Protein AF-A0A3P6T6M9-F1 (afdb_monomer)

Secondary structure (DSSP, 8-state):
----------PPPTT--------THHHHS---TT--EEEE-SEEEEEEEETTTTEEEEEEEEPPHHHHHHHHTTTTSSS--EEEE--

Solvent-accessible surface area (backbone atoms only — not comparable to full-atom values): 5816 Å² total; per-residue (Å²): 133,85,76,82,77,78,77,75,70,76,83,62,55,100,90,53,81,87,82,83,90,77,62,77,62,54,56,82,72,58,89,66,87,88,47,41,71,43,82,40,72,49,63,40,79,43,82,44,75,42,79,89,80,72,43,80,48,76,44,80,40,74,57,51,70,66,56,51,52,48,44,43,60,58,16,44,78,88,47,91,41,49,68,46,68,60,123

Sequence (87 aa):
MPLLLLQFASTPTESTFQVIFTTNVAETSITIPGVRYIVDCGLAKVKKFDAVRRISVVDLDLITKVSAEQRAGRAGRTAPGLLNIMS

pLDDT: mean 74.74, std 15.96, range [32.28, 96.38]

Structure (mmCIF, N/CA/C/O backbone):
data_AF-A0A3P6T6M9-F1
#
_entry.id   AF-A0A3P6T6M9-F1
#
loop_
_atom_site.group_PDB
_atom_site.id
_atom_site.type_symbol
_atom_site.label_atom_id
_atom_site.label_alt_id
_atom_site.label_comp_id
_atom_site.label_asym_id
_atom_site.label_entity_id
_atom_site.label_seq_id
_atom_site.pdbx_PDB_ins_code
_atom_site.Cartn_x
_atom_site.Cartn_y
_atom_site.Cartn_z
_atom_site.occupancy
_atom_site.B_iso_or_equiv
_atom_site.auth_seq_id
_atom_site.auth_comp_id
_atom_site.auth_asym_id
_atom_site.auth_atom_id
_atom_site.pdbx_PDB_model_num
ATOM 1 N N . MET A 1 1 ? 11.152 23.290 -1.562 1.00 32.84 1 MET A N 1
ATOM 2 C CA . MET A 1 1 ? 10.676 21.949 -1.162 1.00 32.84 1 MET A CA 1
ATOM 3 C C . MET A 1 1 ? 9.423 22.133 -0.314 1.00 32.84 1 MET A C 1
ATOM 5 O O . MET A 1 1 ? 9.567 22.231 0.899 1.00 32.84 1 MET A O 1
ATOM 9 N N . PRO A 1 2 ? 8.217 22.307 -0.887 1.00 44.53 2 PRO A N 1
ATOM 10 C CA . PRO A 1 2 ? 7.043 22.429 -0.044 1.00 44.53 2 PRO A CA 1
ATOM 11 C C . PRO A 1 2 ? 6.708 21.037 0.487 1.00 44.53 2 PRO A C 1
ATOM 13 O O . PRO A 1 2 ? 6.452 20.109 -0.280 1.00 44.53 2 PRO A O 1
ATOM 16 N N . LEU A 1 3 ? 6.795 20.907 1.811 1.00 32.28 3 LEU A N 1
ATOM 17 C CA . LEU A 1 3 ? 6.256 19.787 2.561 1.00 32.28 3 LEU A CA 1
ATOM 18 C C . LEU A 1 3 ? 4.791 19.591 2.153 1.00 32.28 3 LEU A C 1
ATOM 20 O O . LEU A 1 3 ? 3.993 20.525 2.224 1.00 32.28 3 LEU A O 1
ATOM 24 N N . LEU A 1 4 ? 4.451 18.369 1.746 1.00 33.62 4 LEU A N 1
ATOM 25 C CA . LEU A 1 4 ? 3.076 17.893 1.684 1.00 33.62 4 LEU A CA 1
ATOM 26 C C . LEU A 1 4 ? 2.498 17.983 3.097 1.00 33.62 4 LEU A C 1
ATOM 28 O O . LEU A 1 4 ? 2.759 17.139 3.954 1.00 33.62 4 LEU A O 1
ATOM 32 N N . LEU A 1 5 ? 1.738 19.049 3.331 1.00 33.75 5 LEU A N 1
ATOM 33 C CA . LEU A 1 5 ? 0.848 19.190 4.467 1.00 33.75 5 LEU A CA 1
ATOM 34 C C . LEU A 1 5 ? -0.242 18.121 4.291 1.00 33.75 5 LEU A C 1
ATOM 36 O O . LEU A 1 5 ? -1.244 18.339 3.613 1.00 33.75 5 LEU A O 1
ATOM 40 N N . LEU A 1 6 ? -0.022 16.926 4.842 1.00 42.94 6 LEU A N 1
ATOM 41 C CA . LEU A 1 6 ? -1.115 15.999 5.111 1.00 42.94 6 LEU A CA 1
ATOM 42 C C . LEU A 1 6 ? -1.986 16.671 6.163 1.00 42.94 6 LEU A C 1
ATOM 44 O O . LEU A 1 6 ? -1.693 16.655 7.356 1.00 42.94 6 LEU A O 1
ATOM 48 N N . GLN A 1 7 ? -3.017 17.348 5.675 1.00 44.66 7 GLN A N 1
ATOM 49 C CA . GLN A 1 7 ? -4.054 17.960 6.474 1.00 44.66 7 GLN A CA 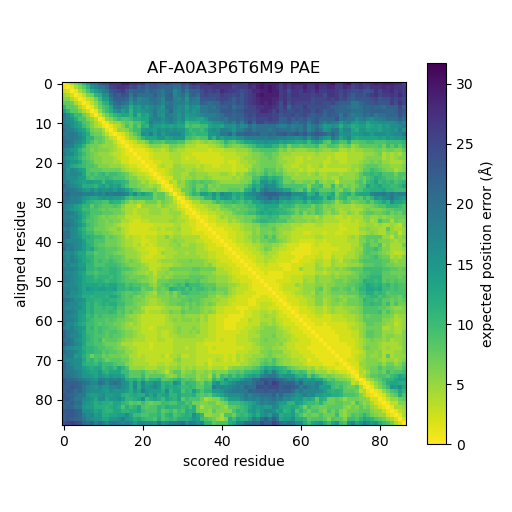1
ATOM 50 C C . GLN A 1 7 ? -4.821 16.826 7.157 1.00 44.66 7 GLN A C 1
ATOM 52 O O . GLN A 1 7 ? -5.774 16.276 6.609 1.00 44.66 7 GLN A O 1
ATOM 57 N N . PHE A 1 8 ? -4.363 16.423 8.341 1.00 5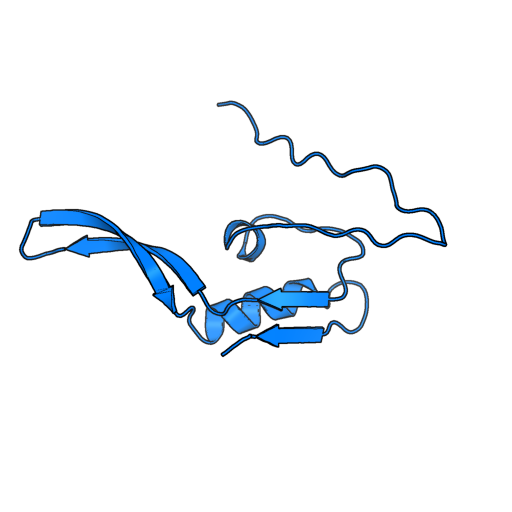2.88 8 PHE A N 1
ATOM 58 C CA . PHE A 1 8 ? -5.176 15.610 9.229 1.00 52.88 8 PHE A CA 1
ATOM 59 C C . PHE A 1 8 ? -6.376 16.474 9.607 1.00 52.88 8 PHE A C 1
ATOM 61 O O . PHE A 1 8 ? -6.240 17.464 10.326 1.00 52.88 8 PHE A O 1
ATOM 68 N N . ALA A 1 9 ? -7.541 16.147 9.045 1.00 55.16 9 ALA A N 1
ATOM 69 C CA . ALA A 1 9 ? -8.798 16.702 9.514 1.00 55.16 9 ALA A CA 1
ATOM 70 C C . ALA A 1 9 ? -8.906 16.502 11.035 1.00 55.16 9 ALA A C 1
ATOM 72 O O . ALA A 1 9 ? -8.332 15.558 11.587 1.00 55.16 9 ALA A O 1
ATOM 73 N N . SER A 1 10 ? -9.625 17.415 11.690 1.00 59.59 10 SER A N 1
ATOM 74 C CA . SER A 1 10 ? -9.949 17.362 13.117 1.00 59.59 10 SER A CA 1
ATOM 75 C C . SER A 1 10 ? -10.317 15.948 13.565 1.00 59.59 10 SER A C 1
ATOM 77 O O . SER A 1 10 ? -11.005 15.231 12.836 1.00 59.59 10 SER A O 1
ATOM 79 N N . THR A 1 11 ? -9.877 15.570 14.767 1.00 63.31 11 THR A N 1
ATOM 80 C CA . THR A 1 11 ? -10.193 14.283 15.393 1.00 63.31 11 THR A CA 1
ATOM 81 C C . THR A 1 11 ? -11.694 14.006 15.265 1.00 63.31 11 THR A C 1
ATOM 83 O O . THR A 1 11 ? -12.488 14.866 15.658 1.00 63.31 11 THR A O 1
ATOM 86 N N . PRO A 1 12 ? -12.102 12.862 14.688 1.00 65.00 12 PRO A N 1
ATOM 87 C CA . PRO A 1 12 ? -13.514 12.551 14.524 1.00 65.00 12 PRO A CA 1
ATOM 88 C C . PRO A 1 12 ? -14.218 12.537 15.887 1.00 65.00 12 PRO A C 1
ATOM 90 O O . PRO A 1 12 ? -13.680 12.027 16.872 1.00 65.00 12 PRO A O 1
ATOM 93 N N . THR A 1 1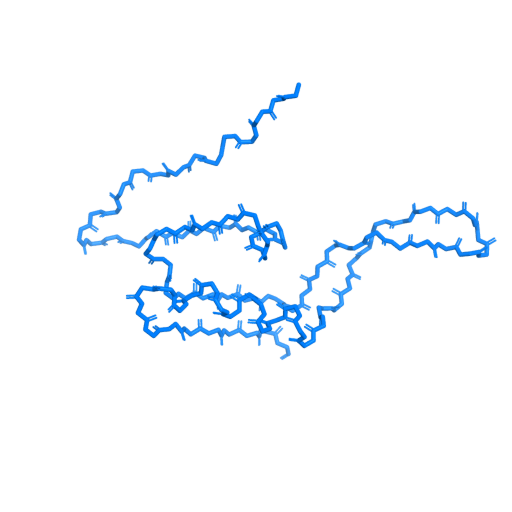3 ? -15.416 13.117 15.947 1.00 70.69 13 THR A N 1
ATOM 94 C CA . THR A 1 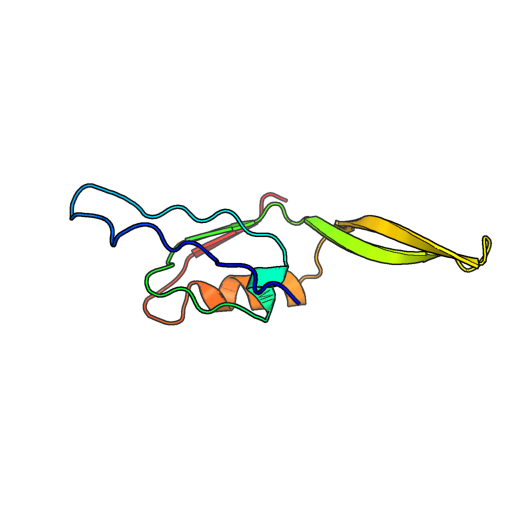13 ? -16.327 12.988 17.093 1.00 70.69 13 THR A CA 1
ATOM 95 C C . THR A 1 13 ? -16.837 11.547 17.203 1.00 70.69 13 THR A C 1
ATOM 97 O O . THR A 1 13 ? -16.736 10.789 16.238 1.00 70.69 13 THR A O 1
ATOM 100 N N . GLU A 1 14 ? -17.428 11.166 18.344 1.00 70.00 14 GLU A N 1
ATOM 101 C CA . GLU A 1 14 ? -17.900 9.788 18.605 1.00 70.00 14 GLU A CA 1
ATOM 102 C C . GLU A 1 14 ? -18.824 9.202 17.517 1.00 70.00 14 GLU A C 1
ATOM 104 O O . GLU A 1 14 ? -18.923 7.985 17.389 1.00 70.00 14 GLU A O 1
ATOM 109 N N . SER A 1 15 ? -19.471 10.042 16.702 1.00 79.25 15 SER A N 1
ATOM 110 C CA . SER A 1 15 ? -20.381 9.632 15.628 1.00 79.25 15 SER A CA 1
ATOM 111 C C . SER A 1 15 ? -19.777 9.647 14.216 1.00 79.25 15 SER A C 1
ATOM 113 O O . SER A 1 15 ? -20.511 9.453 13.246 1.00 79.25 15 SER A O 1
ATOM 115 N N . THR A 1 16 ? -18.470 9.885 14.057 1.00 76.50 16 THR A N 1
ATOM 116 C CA . THR A 1 16 ? -17.840 10.031 12.731 1.00 76.50 16 THR A CA 1
ATOM 117 C C . THR A 1 16 ? -16.631 9.120 12.538 1.00 76.50 16 THR A C 1
ATOM 119 O O . THR A 1 16 ? -15.923 8.769 13.479 1.00 76.50 16 THR A O 1
ATOM 122 N N . PHE A 1 17 ? -16.381 8.728 11.286 1.00 77.69 17 PHE A N 1
ATOM 123 C CA . PHE A 1 17 ? -15.197 7.963 10.901 1.00 77.69 17 PHE A CA 1
ATOM 124 C C . PHE A 1 17 ? -14.225 8.853 10.132 1.00 77.69 17 PHE A C 1
ATOM 126 O O . PHE A 1 17 ? -14.621 9.573 9.215 1.00 77.69 17 PHE A O 1
ATOM 133 N N . GLN A 1 18 ? -12.938 8.760 10.462 1.00 77.75 18 GLN A N 1
ATOM 134 C CA . GLN A 1 18 ? -11.886 9.348 9.643 1.00 77.75 18 GLN A CA 1
ATOM 135 C C . GLN A 1 18 ? -11.595 8.424 8.457 1.00 77.75 18 GLN A C 1
ATOM 137 O O . GLN A 1 18 ? -11.239 7.260 8.642 1.00 77.75 18 GLN A O 1
ATOM 142 N N . VAL A 1 19 ? -11.724 8.953 7.241 1.00 81.50 19 VAL A N 1
ATOM 143 C CA . VAL A 1 19 ? -11.392 8.247 5.997 1.00 81.50 19 VAL A CA 1
ATOM 144 C C . VAL A 1 19 ? -10.221 8.954 5.335 1.00 81.50 19 VAL A C 1
ATOM 146 O O . VAL A 1 19 ? -10.222 10.176 5.200 1.00 81.50 19 VAL A O 1
ATOM 149 N N . ILE A 1 20 ? -9.209 8.184 4.941 1.00 79.31 20 ILE A N 1
ATOM 150 C CA . ILE A 1 20 ? -7.958 8.717 4.402 1.00 79.31 20 ILE A CA 1
ATOM 151 C C . ILE A 1 20 ? -7.693 8.063 3.061 1.00 79.31 20 ILE A C 1
ATOM 153 O O . ILE A 1 20 ? -7.542 6.847 2.970 1.00 79.31 20 ILE A O 1
ATOM 157 N N . PHE A 1 21 ? -7.602 8.892 2.028 1.00 83.38 21 PHE A N 1
ATOM 158 C CA . PHE A 1 21 ? -7.195 8.465 0.700 1.00 83.38 21 PHE A CA 1
ATOM 159 C C . PHE A 1 21 ? -5.694 8.660 0.558 1.00 83.38 21 PHE A C 1
ATOM 161 O O . PHE A 1 21 ? -5.163 9.737 0.828 1.00 83.38 21 PHE A O 1
ATOM 168 N N . THR A 1 22 ? -5.001 7.606 0.146 1.00 80.31 22 THR A N 1
ATOM 169 C CA . THR A 1 22 ? -3.551 7.626 -0.016 1.00 80.31 22 THR A CA 1
ATOM 170 C C . THR A 1 22 ? -3.127 6.745 -1.182 1.00 80.31 22 THR A C 1
ATOM 172 O O . THR A 1 22 ? -3.882 5.895 -1.650 1.00 80.31 22 THR A O 1
ATOM 175 N N . THR A 1 23 ? -1.911 6.971 -1.662 1.00 82.44 23 THR A N 1
ATOM 176 C CA . THR A 1 23 ? -1.228 6.097 -2.615 1.00 82.44 23 THR A CA 1
ATOM 177 C C . THR A 1 23 ? -0.281 5.161 -1.858 1.00 82.44 23 THR A C 1
ATOM 179 O O . THR A 1 23 ? -0.230 5.148 -0.625 1.00 82.44 23 THR A O 1
ATOM 182 N N . ASN A 1 24 ? 0.548 4.414 -2.584 1.00 76.56 24 ASN A N 1
ATOM 183 C CA . ASN A 1 24 ? 1.631 3.613 -2.009 1.00 76.56 24 ASN A CA 1
ATOM 184 C C . ASN A 1 24 ? 2.638 4.415 -1.149 1.00 76.56 24 ASN A C 1
ATOM 186 O O . ASN A 1 24 ? 3.470 3.817 -0.482 1.00 76.56 24 ASN A O 1
ATOM 190 N N . VAL A 1 25 ? 2.549 5.750 -1.076 1.00 76.06 25 VAL A N 1
ATOM 191 C CA . VAL A 1 25 ? 3.302 6.573 -0.107 1.00 76.06 25 VAL A CA 1
ATOM 192 C C . VAL A 1 25 ? 3.024 6.165 1.350 1.00 76.06 25 VAL A C 1
ATOM 194 O O . VAL A 1 25 ? 3.924 6.215 2.192 1.00 76.06 25 VAL A O 1
ATOM 197 N N . ALA A 1 26 ? 1.808 5.706 1.668 1.00 71.06 26 ALA A N 1
ATOM 198 C CA . ALA A 1 26 ? 1.489 5.220 3.015 1.00 71.06 26 ALA A CA 1
ATOM 199 C C . ALA A 1 26 ? 2.188 3.897 3.383 1.00 71.06 26 ALA A C 1
ATOM 201 O O . ALA A 1 26 ? 2.236 3.532 4.559 1.00 71.06 26 ALA A O 1
ATOM 202 N N . GLU A 1 27 ? 2.766 3.190 2.409 1.00 67.75 27 GLU A N 1
ATOM 203 C CA . GLU A 1 27 ? 3.474 1.928 2.631 1.00 67.75 27 GLU A CA 1
ATOM 204 C C . GLU A 1 27 ? 4.697 2.135 3.528 1.00 67.75 27 GLU A C 1
ATOM 206 O O . GL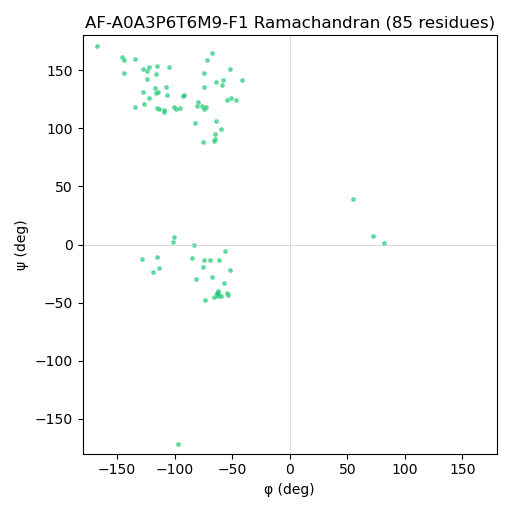U A 1 27 ? 4.901 1.393 4.488 1.00 67.75 27 GLU A O 1
ATOM 211 N N . THR A 1 28 ? 5.466 3.205 3.313 1.00 63.94 28 THR A N 1
ATOM 212 C CA . THR A 1 28 ? 6.749 3.417 4.000 1.00 63.94 28 THR A CA 1
ATOM 213 C C . THR A 1 28 ? 6.811 4.675 4.862 1.00 63.94 28 THR A C 1
ATOM 215 O O . THR A 1 28 ? 7.596 4.690 5.808 1.00 63.94 28 THR A O 1
ATOM 218 N N . SER A 1 29 ? 6.001 5.707 4.602 1.00 58.53 29 SER A N 1
ATOM 219 C CA . SER A 1 29 ? 6.326 7.055 5.100 1.00 58.53 29 SER A CA 1
ATOM 220 C C . SER A 1 29 ? 5.371 7.662 6.128 1.00 58.53 29 SER A C 1
ATOM 222 O O . SER A 1 29 ? 5.712 8.691 6.703 1.00 58.53 29 SER A O 1
ATOM 224 N N . ILE A 1 30 ? 4.191 7.087 6.388 1.00 64.25 30 ILE A N 1
ATOM 225 C CA . ILE A 1 30 ? 3.177 7.768 7.211 1.00 64.25 30 ILE A CA 1
ATOM 226 C C . ILE A 1 30 ? 2.581 6.797 8.233 1.00 64.25 30 ILE A C 1
ATOM 228 O O . ILE A 1 30 ? 1.969 5.794 7.876 1.00 64.25 30 ILE A O 1
ATOM 232 N N . THR A 1 31 ? 2.751 7.106 9.522 1.00 65.75 31 THR A N 1
ATOM 233 C CA . THR A 1 31 ? 1.986 6.461 10.598 1.00 65.75 31 THR A CA 1
ATOM 234 C C . THR A 1 31 ? 0.801 7.353 10.918 1.00 65.75 31 THR 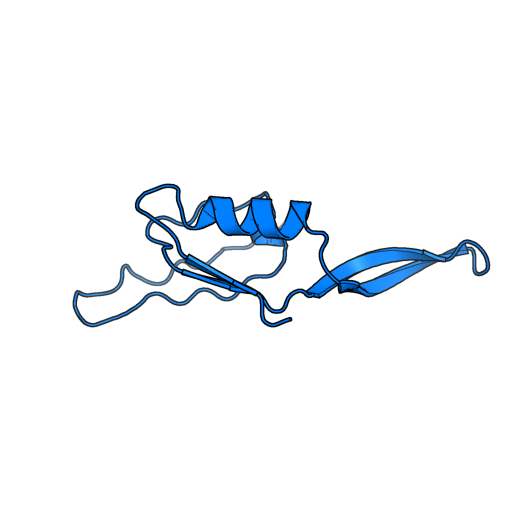A C 1
ATOM 236 O O . THR A 1 31 ? 0.994 8.489 11.341 1.00 65.75 31 THR A O 1
ATOM 239 N N . ILE A 1 32 ? -0.409 6.841 10.708 1.00 70.44 32 ILE A N 1
ATOM 240 C CA . ILE A 1 32 ? -1.636 7.560 11.035 1.00 70.44 32 ILE A CA 1
ATOM 241 C C . ILE A 1 32 ? -2.288 6.874 12.238 1.00 70.44 32 ILE A C 1
ATOM 243 O O . ILE A 1 32 ? -2.684 5.710 12.121 1.00 70.44 32 ILE A O 1
ATOM 247 N N . PRO A 1 33 ? -2.366 7.540 13.403 1.00 71.56 33 PRO A N 1
ATOM 248 C CA . PRO A 1 33 ? -3.020 6.978 14.578 1.00 71.56 33 PRO A CA 1
ATOM 249 C C . PRO A 1 33 ? -4.486 6.632 14.292 1.00 71.56 33 PRO A C 1
ATOM 251 O O . PRO A 1 33 ? -5.177 7.372 13.599 1.00 71.56 33 PRO A O 1
ATOM 254 N N . GLY A 1 34 ? -4.971 5.517 14.841 1.00 73.75 34 GLY A N 1
ATOM 255 C CA . GLY A 1 34 ? -6.392 5.153 14.777 1.00 73.75 34 GLY A CA 1
ATOM 256 C C . GLY A 1 34 ? -6.861 4.485 13.478 1.00 73.75 34 GLY A C 1
ATOM 257 O O . GLY A 1 34 ? -8.037 4.136 13.380 1.00 73.75 34 GLY A O 1
ATOM 258 N N . VAL A 1 35 ? -5.974 4.240 12.506 1.00 76.88 35 VAL A N 1
ATOM 259 C CA . VAL A 1 35 ? -6.318 3.457 11.307 1.00 76.88 35 VAL A CA 1
ATOM 260 C C . VAL A 1 35 ? -6.443 1.977 11.666 1.00 76.88 35 VAL A C 1
ATOM 262 O O . VAL A 1 35 ? -5.471 1.351 12.082 1.00 76.88 35 VAL A O 1
ATOM 265 N N . ARG A 1 36 ? -7.643 1.418 11.474 1.00 78.25 36 ARG A N 1
ATOM 266 C CA . ARG A 1 36 ? -7.957 -0.006 11.723 1.00 78.25 36 ARG A CA 1
ATOM 267 C C . ARG A 1 36 ? -8.290 -0.802 10.464 1.00 78.25 36 ARG A C 1
ATOM 269 O O . ARG A 1 36 ? -8.221 -2.028 10.469 1.00 78.25 36 ARG A O 1
ATOM 276 N N . TYR A 1 37 ? -8.666 -0.110 9.395 1.00 79.19 37 TYR A N 1
ATOM 277 C CA . TYR A 1 37 ? -9.137 -0.723 8.161 1.00 79.19 37 TYR A CA 1
ATOM 278 C C . TYR A 1 37 ? -8.342 -0.172 6.992 1.00 79.19 37 TYR A C 1
ATOM 280 O O . TYR A 1 37 ? -8.186 1.043 6.866 1.00 79.19 37 TYR A O 1
ATOM 288 N N . ILE A 1 38 ? -7.856 -1.073 6.144 1.00 81.06 38 ILE A N 1
ATOM 289 C CA . ILE A 1 38 ? -7.219 -0.721 4.880 1.00 81.06 38 ILE A CA 1
ATOM 290 C C . ILE A 1 38 ? -7.992 -1.408 3.764 1.00 81.06 38 ILE A C 1
ATOM 292 O O . ILE A 1 38 ? -8.190 -2.624 3.777 1.00 81.06 38 ILE A O 1
ATOM 296 N N . VAL A 1 39 ? -8.419 -0.598 2.802 1.00 84.38 39 VAL A N 1
ATOM 297 C CA . VAL A 1 39 ? -9.010 -1.052 1.547 1.00 84.38 39 VAL A CA 1
ATOM 298 C C . VAL A 1 39 ? -7.988 -0.762 0.460 1.00 84.38 39 VAL A C 1
ATOM 300 O O . VAL A 1 39 ? -7.636 0.397 0.240 1.00 84.38 39 VAL A O 1
ATOM 303 N N . ASP A 1 40 ? -7.484 -1.814 -0.175 1.00 83.56 40 ASP A N 1
ATOM 304 C CA . ASP A 1 40 ? -6.454 -1.731 -1.204 1.00 83.56 40 ASP A CA 1
ATOM 305 C C . ASP A 1 40 ? -6.996 -2.240 -2.541 1.00 83.56 40 ASP A C 1
ATOM 307 O O . ASP A 1 40 ? -7.641 -3.285 -2.607 1.00 83.56 40 ASP A O 1
ATOM 311 N N . CYS A 1 41 ? -6.725 -1.507 -3.618 1.00 84.88 41 CYS A N 1
ATOM 312 C CA . CYS A 1 41 ? -7.130 -1.888 -4.970 1.00 84.88 41 CYS A CA 1
ATOM 313 C C . CYS A 1 41 ? -6.166 -2.887 -5.637 1.00 84.88 41 CYS A C 1
ATOM 315 O O . CYS A 1 41 ? -6.347 -3.204 -6.805 1.00 84.88 41 CYS A O 1
ATOM 317 N N . GLY A 1 42 ? -5.087 -3.297 -4.965 1.00 88.12 42 GLY A N 1
ATOM 318 C CA . GLY A 1 42 ? -4.085 -4.213 -5.511 1.00 88.12 42 GLY A CA 1
ATOM 319 C C . GLY A 1 42 ? -3.184 -3.600 -6.589 1.00 88.12 42 GLY A C 1
ATOM 320 O O . GLY A 1 42 ? -2.392 -4.316 -7.197 1.00 88.12 42 GLY A O 1
ATOM 321 N N . LEU A 1 43 ? -3.268 -2.286 -6.825 1.00 90.38 43 LEU A N 1
ATOM 322 C CA . LEU A 1 43 ? -2.560 -1.582 -7.897 1.00 90.38 43 LEU A CA 1
ATOM 323 C C . LEU A 1 43 ? -1.698 -0.438 -7.356 1.00 90.38 43 LEU A C 1
ATOM 325 O O . LEU A 1 43 ? -2.037 0.218 -6.368 1.00 90.38 43 LEU A O 1
ATOM 329 N N . ALA A 1 44 ? -0.590 -0.154 -8.035 1.00 90.44 44 ALA A N 1
ATOM 330 C CA . ALA A 1 44 ? 0.240 1.015 -7.773 1.00 90.44 44 ALA A CA 1
ATOM 331 C C . ALA A 1 44 ? 0.830 1.586 -9.064 1.00 90.44 44 ALA A C 1
ATOM 333 O O . ALA A 1 44 ? 1.165 0.852 -9.990 1.00 90.44 44 ALA A O 1
ATOM 334 N N . LYS A 1 45 ? 1.010 2.912 -9.108 1.00 89.44 45 LYS A N 1
ATOM 335 C CA . LYS A 1 45 ? 1.838 3.539 -10.143 1.00 89.44 45 LYS A CA 1
ATOM 336 C C . LYS A 1 45 ? 3.305 3.327 -9.802 1.00 89.44 45 LYS A C 1
ATOM 338 O O . LYS A 1 45 ? 3.775 3.799 -8.766 1.00 89.44 45 LYS A O 1
ATOM 343 N N . VAL A 1 46 ? 4.026 2.653 -10.686 1.00 89.31 46 VAL A N 1
ATOM 344 C CA . VAL A 1 46 ? 5.441 2.324 -10.515 1.00 89.31 46 VAL A CA 1
ATOM 345 C C . VAL A 1 46 ? 6.255 2.856 -11.683 1.00 89.31 46 VAL A C 1
ATOM 347 O O . VAL A 1 46 ? 5.818 2.854 -12.835 1.00 89.31 46 VAL A O 1
ATOM 350 N N . LYS A 1 47 ? 7.460 3.341 -11.379 1.00 90.94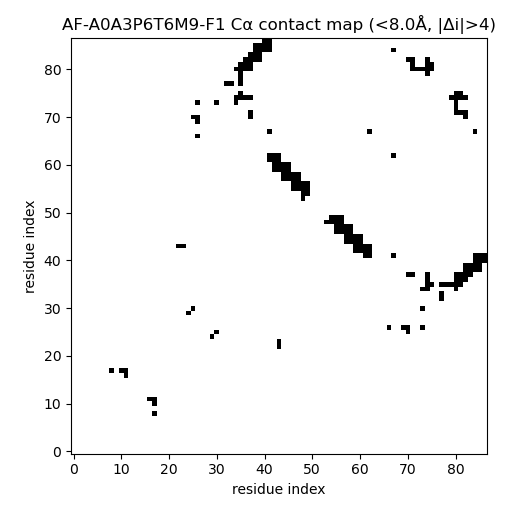 47 LYS A N 1
ATOM 351 C CA . LYS A 1 47 ? 8.404 3.779 -12.403 1.00 90.94 47 LYS A CA 1
ATOM 352 C C . LYS A 1 47 ? 9.112 2.548 -12.964 1.00 90.94 47 LYS A C 1
ATOM 354 O O . LYS A 1 47 ? 9.789 1.842 -12.222 1.00 90.94 47 LYS A O 1
ATOM 359 N N . LYS A 1 48 ? 8.962 2.304 -14.263 1.00 91.38 48 LYS A N 1
ATOM 360 C CA . LYS A 1 48 ? 9.606 1.209 -14.995 1.00 91.38 48 LYS A CA 1
ATOM 361 C C . LYS A 1 48 ? 10.557 1.779 -16.036 1.00 91.38 48 LYS A C 1
ATOM 363 O O . LYS A 1 48 ? 10.307 2.845 -16.599 1.00 91.38 48 LYS A O 1
ATOM 368 N N . PHE A 1 49 ? 11.650 1.072 -16.292 1.00 93.94 49 PHE A N 1
ATOM 369 C CA . PHE A 1 49 ? 12.571 1.417 -17.366 1.00 93.94 49 PHE A CA 1
ATOM 370 C C . PHE A 1 49 ? 12.310 0.514 -18.574 1.00 93.94 49 PHE A C 1
ATOM 372 O O . PHE A 1 49 ? 12.445 -0.703 -18.476 1.00 93.94 49 PHE A O 1
ATOM 379 N N . ASP A 1 50 ? 11.926 1.113 -19.701 1.00 92.75 50 ASP A N 1
ATOM 380 C CA . ASP A 1 50 ? 11.815 0.427 -20.989 1.00 92.75 50 ASP A CA 1
ATOM 381 C C . ASP A 1 50 ? 13.213 0.377 -21.616 1.00 92.75 50 ASP A C 1
ATOM 383 O O . ASP A 1 50 ? 13.727 1.385 -22.107 1.00 92.75 50 ASP A O 1
ATOM 387 N N . ALA A 1 51 ? 13.843 -0.799 -21.572 1.00 94.62 51 ALA A N 1
ATOM 388 C CA . ALA A 1 51 ? 15.204 -0.993 -22.064 1.00 94.62 51 ALA A CA 1
ATOM 389 C C . ALA A 1 51 ? 15.324 -0.848 -23.591 1.00 94.62 51 ALA A C 1
ATOM 391 O O . ALA A 1 51 ? 16.379 -0.444 -24.080 1.00 94.62 51 ALA A O 1
ATOM 392 N N . VAL A 1 52 ? 14.253 -1.141 -24.339 1.00 95.88 52 VAL A N 1
ATOM 393 C CA . VAL A 1 52 ? 14.236 -1.054 -25.807 1.00 95.88 52 VAL A CA 1
ATOM 394 C C . VAL A 1 52 ? 14.195 0.408 -26.232 1.00 95.88 52 VAL A C 1
ATOM 396 O O . VAL A 1 52 ? 14.988 0.843 -27.064 1.00 95.88 52 VAL A O 1
ATOM 399 N N . ARG A 1 53 ? 13.300 1.187 -25.620 1.00 95.38 53 ARG A N 1
ATOM 400 C CA . ARG A 1 53 ? 13.133 2.615 -25.9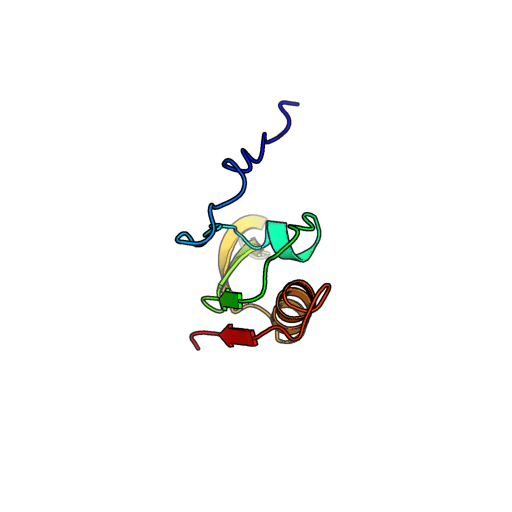20 1.00 95.38 53 ARG A CA 1
ATOM 401 C C . ARG A 1 53 ? 14.102 3.515 -25.149 1.00 95.38 53 ARG A C 1
ATOM 403 O O . ARG A 1 53 ? 14.211 4.692 -25.473 1.00 95.38 53 ARG A O 1
ATOM 410 N N . ARG A 1 54 ? 14.802 2.974 -24.145 1.00 95.88 54 ARG A N 1
ATOM 411 C CA . ARG A 1 54 ? 15.697 3.687 -23.213 1.00 95.88 54 ARG A CA 1
ATOM 412 C C . ARG A 1 54 ? 15.023 4.855 -22.490 1.00 95.88 54 ARG A C 1
ATOM 414 O O . ARG A 1 54 ? 15.636 5.896 -22.262 1.00 95.88 54 ARG A O 1
ATOM 421 N N . ILE A 1 55 ? 13.764 4.675 -22.105 1.00 96.38 55 ILE A N 1
ATOM 422 C CA . ILE A 1 55 ? 12.978 5.690 -21.395 1.00 96.38 55 ILE A CA 1
ATOM 423 C C . ILE A 1 55 ? 12.469 5.155 -20.061 1.00 96.38 55 ILE A C 1
ATOM 425 O O . ILE A 1 55 ? 12.243 3.960 -19.888 1.00 96.38 55 ILE A O 1
ATOM 429 N N . SER A 1 56 ? 12.259 6.061 -19.108 1.00 95.56 56 SER A N 1
ATOM 430 C CA . SER A 1 56 ? 11.501 5.754 -17.895 1.00 95.56 56 SER A CA 1
ATOM 431 C C . SER A 1 56 ? 10.032 6.089 -18.105 1.00 95.56 56 SER A C 1
ATOM 433 O O . SER A 1 56 ? 9.710 7.220 -18.464 1.00 95.56 56 SER A O 1
ATOM 435 N N . VAL A 1 57 ? 9.152 5.141 -17.811 1.00 93.38 57 VAL A N 1
ATOM 436 C CA . VAL A 1 57 ? 7.698 5.324 -17.827 1.00 93.38 57 VAL A CA 1
ATOM 437 C C . VAL A 1 57 ? 7.140 5.154 -16.420 1.00 93.38 57 VAL A C 1
ATOM 439 O O . VAL A 1 57 ? 7.733 4.473 -15.585 1.00 93.38 57 VAL A O 1
ATOM 442 N N . VAL A 1 58 ? 6.008 5.793 -16.143 1.00 92.69 58 VAL A N 1
ATOM 443 C CA . VAL A 1 58 ? 5.233 5.557 -14.922 1.00 92.69 58 VAL A CA 1
ATOM 444 C C . VAL A 1 58 ? 3.928 4.925 -15.355 1.00 92.69 58 VAL A C 1
ATOM 446 O O . VAL A 1 58 ? 3.157 5.563 -16.066 1.00 92.69 58 VAL A O 1
ATOM 449 N N . ASP A 1 59 ? 3.702 3.690 -14.931 1.00 91.44 59 ASP A N 1
ATOM 450 C CA . ASP A 1 59 ? 2.533 2.915 -15.337 1.00 91.44 59 ASP A CA 1
ATOM 451 C C . ASP A 1 59 ? 1.884 2.234 -14.130 1.00 91.44 59 ASP A C 1
ATOM 453 O O . ASP A 1 59 ? 2.516 2.092 -13.078 1.00 91.44 59 ASP A O 1
ATOM 457 N N . LEU A 1 60 ? 0.614 1.863 -14.268 1.00 91.31 60 LEU A N 1
ATOM 458 C CA . LEU A 1 60 ? -0.099 1.066 -13.276 1.00 91.31 60 LEU A CA 1
ATOM 459 C C . LEU A 1 60 ? 0.371 -0.388 -13.344 1.00 91.31 60 LEU A C 1
ATOM 461 O O . LEU A 1 60 ? 0.504 -0.963 -14.420 1.00 91.31 60 LEU A O 1
ATOM 465 N N . ASP A 1 61 ? 0.610 -0.982 -12.181 1.00 91.25 61 ASP A N 1
ATOM 466 C CA . ASP A 1 61 ? 0.976 -2.388 -12.058 1.00 91.25 61 ASP A CA 1
ATOM 467 C C . ASP A 1 61 ? 0.365 -3.013 -10.806 1.00 91.25 61 ASP A C 1
ATOM 469 O O . ASP A 1 61 ? 0.023 -2.303 -9.853 1.00 91.25 61 ASP A O 1
ATOM 473 N N . LEU A 1 62 ? 0.260 -4.341 -10.810 1.00 91.44 62 LEU A N 1
ATOM 474 C CA . LEU A 1 62 ? -0.130 -5.108 -9.634 1.00 91.44 62 LEU A CA 1
ATOM 475 C C . LEU A 1 62 ? 0.920 -4.955 -8.534 1.00 91.44 62 LEU A C 1
ATOM 477 O O . LEU A 1 62 ? 2.129 -4.973 -8.777 1.00 91.44 62 LEU A O 1
ATOM 481 N N . ILE A 1 63 ? 0.450 -4.822 -7.298 1.00 88.31 63 ILE A N 1
ATOM 482 C CA . ILE A 1 63 ? 1.336 -4.799 -6.137 1.00 88.31 63 ILE A CA 1
ATOM 483 C C . ILE A 1 63 ? 1.839 -6.209 -5.844 1.00 88.31 63 ILE A C 1
ATOM 485 O O . ILE A 1 63 ? 1.145 -7.207 -6.045 1.00 88.31 63 ILE A O 1
ATOM 489 N N . THR A 1 64 ? 3.062 -6.304 -5.332 1.00 88.31 64 THR A N 1
ATOM 490 C CA . THR A 1 64 ? 3.597 -7.592 -4.894 1.00 88.31 64 THR A CA 1
ATOM 491 C C . THR A 1 64 ? 2.904 -8.049 -3.613 1.00 88.31 64 THR A C 1
ATOM 493 O O . THR A 1 64 ? 2.406 -7.238 -2.828 1.00 88.31 64 THR A O 1
ATOM 496 N N . LYS A 1 65 ? 2.958 -9.356 -3.339 1.00 86.38 65 LYS A N 1
ATOM 497 C CA . LYS A 1 65 ? 2.500 -9.912 -2.058 1.00 86.38 65 LYS A CA 1
ATOM 498 C C . LYS A 1 65 ? 3.178 -9.232 -0.860 1.00 86.38 65 LYS A C 1
ATOM 500 O O . LYS A 1 65 ? 2.512 -8.892 0.108 1.00 86.38 65 LYS A O 1
ATOM 505 N N . VAL A 1 66 ? 4.483 -8.969 -0.961 1.00 86.25 66 VAL A N 1
ATOM 506 C CA . VAL A 1 66 ? 5.252 -8.285 0.092 1.00 86.25 66 VAL A CA 1
ATOM 507 C C . VAL A 1 66 ? 4.745 -6.857 0.311 1.00 86.25 66 VAL A C 1
ATOM 509 O O . VAL A 1 66 ? 4.600 -6.425 1.450 1.00 86.25 66 VAL A O 1
ATOM 512 N N . SER A 1 67 ? 4.435 -6.128 -0.765 1.00 84.94 67 SER A N 1
ATOM 513 C CA . SER A 1 67 ? 3.860 -4.780 -0.676 1.00 84.94 67 SER A CA 1
ATOM 514 C C . SER A 1 67 ? 2.495 -4.806 0.019 1.00 84.94 67 SER A C 1
ATOM 516 O O . SER A 1 67 ? 2.245 -4.027 0.939 1.00 84.94 67 SER A O 1
ATOM 518 N N . ALA A 1 68 ? 1.641 -5.769 -0.334 1.00 83.88 68 ALA A N 1
ATOM 519 C CA . ALA A 1 68 ? 0.357 -5.969 0.330 1.00 83.88 68 ALA A CA 1
ATOM 520 C C . ALA A 1 68 ? 0.503 -6.272 1.835 1.00 83.88 68 ALA A C 1
ATOM 522 O O . ALA A 1 68 ? -0.193 -5.676 2.657 1.00 83.88 68 ALA A O 1
ATOM 523 N N . GLU A 1 69 ? 1.441 -7.143 2.217 1.00 82.00 69 GLU A N 1
ATOM 524 C CA . GLU A 1 69 ? 1.741 -7.460 3.622 1.00 82.00 69 GLU A CA 1
ATOM 525 C C . GLU A 1 69 ? 2.239 -6.230 4.399 1.00 82.00 69 GLU A C 1
ATOM 527 O O . GLU A 1 69 ? 1.804 -5.982 5.527 1.00 82.00 69 GLU A O 1
ATOM 532 N N . GLN A 1 70 ? 3.100 -5.406 3.791 1.00 80.94 70 GLN A N 1
ATOM 533 C CA . GLN A 1 70 ? 3.570 -4.160 4.406 1.00 80.94 70 GLN A CA 1
ATOM 534 C C . GLN A 1 70 ? 2.428 -3.172 4.649 1.00 80.94 70 GLN A C 1
ATOM 536 O O . GLN A 1 70 ? 2.379 -2.536 5.707 1.00 80.94 70 GLN A O 1
ATOM 541 N N . ARG A 1 71 ? 1.485 -3.073 3.706 1.00 81.56 71 ARG A N 1
ATOM 542 C CA . ARG A 1 71 ? 0.280 -2.252 3.862 1.00 81.56 71 ARG A CA 1
ATOM 543 C C . ARG A 1 71 ? -0.611 -2.796 4.976 1.00 81.56 71 ARG A C 1
ATOM 545 O O . ARG A 1 71 ? -0.984 -2.022 5.853 1.00 81.56 71 ARG A O 1
ATOM 552 N N . ALA A 1 72 ? -0.849 -4.111 5.035 1.00 76.00 72 ALA A N 1
ATOM 553 C CA . ALA A 1 72 ? -1.605 -4.753 6.120 1.00 76.00 72 ALA A CA 1
ATOM 554 C C . ALA A 1 72 ? -1.044 -4.403 7.509 1.00 76.00 72 ALA A C 1
ATOM 556 O O . ALA A 1 72 ? -1.788 -4.055 8.427 1.00 76.00 72 ALA A O 1
ATOM 557 N N . GLY A 1 73 ? 0.287 -4.424 7.645 1.00 73.75 73 GLY A N 1
ATOM 558 C CA . GLY A 1 73 ? 0.988 -4.129 8.896 1.00 73.75 73 GLY A CA 1
ATOM 559 C C . GLY A 1 73 ? 0.769 -2.711 9.440 1.00 73.75 73 GLY A C 1
ATOM 560 O O . GLY A 1 73 ? 1.088 -2.444 10.600 1.00 73.75 73 GLY A O 1
ATOM 561 N N . ARG A 1 74 ? 0.209 -1.787 8.646 1.00 71.75 74 ARG A N 1
ATOM 562 C CA . ARG A 1 74 ? -0.121 -0.426 9.095 1.00 71.75 74 ARG A CA 1
ATOM 563 C C . ARG A 1 74 ? -1.446 -0.340 9.853 1.00 71.75 74 ARG A C 1
ATOM 565 O O . ARG A 1 74 ? -1.539 0.482 10.760 1.00 71.75 74 ARG A O 1
ATOM 572 N N . ALA A 1 75 ? -2.414 -1.212 9.559 1.00 64.62 75 ALA A N 1
ATOM 573 C CA . ALA A 1 75 ? -3.700 -1.270 10.265 1.00 64.62 75 ALA A CA 1
ATOM 574 C C . ALA A 1 75 ? -3.600 -1.898 11.669 1.00 64.62 75 ALA A C 1
ATOM 576 O O . ALA A 1 75 ? -4.539 -1.812 12.453 1.00 64.62 75 ALA A O 1
ATOM 577 N N . GLY A 1 76 ? -2.472 -2.550 11.981 1.00 58.00 76 GLY A N 1
ATOM 578 C CA . GLY A 1 76 ? -2.305 -3.387 13.175 1.00 58.00 76 GLY A CA 1
ATOM 579 C C . GLY A 1 76 ? -1.545 -2.754 14.344 1.00 58.00 76 GLY A C 1
ATOM 580 O O . GLY A 1 76 ? -1.291 -3.428 15.337 1.00 58.00 76 GLY A O 1
ATOM 581 N N . ARG A 1 77 ? -1.113 -1.488 14.250 1.00 58.00 77 ARG A N 1
ATOM 582 C CA . ARG A 1 77 ? -0.188 -0.911 15.250 1.00 58.00 77 ARG A CA 1
ATOM 583 C C . ARG A 1 77 ? -0.822 -0.551 16.595 1.00 58.00 77 ARG A C 1
ATOM 585 O O . ARG A 1 77 ? -0.091 -0.382 17.562 1.00 58.00 77 ARG A O 1
ATOM 592 N N . THR A 1 78 ? -2.144 -0.403 16.660 1.00 55.28 78 THR A N 1
ATOM 593 C CA . THR A 1 78 ? -2.863 0.021 17.882 1.00 55.28 78 THR A CA 1
ATOM 594 C C . THR A 1 78 ? -4.028 -0.894 18.274 1.00 55.28 78 THR A C 1
ATOM 596 O O . THR A 1 78 ? -4.519 -0.790 19.392 1.00 55.28 78 THR A O 1
ATOM 599 N N . ALA A 1 79 ? -4.451 -1.804 17.390 1.00 58.56 79 ALA A N 1
ATOM 600 C CA . ALA A 1 79 ? -5.490 -2.819 17.596 1.00 58.56 79 ALA A CA 1
ATOM 601 C C . ALA A 1 79 ? -5.424 -3.848 16.439 1.00 58.56 79 ALA A C 1
ATOM 603 O O . ALA A 1 79 ? -4.712 -3.584 15.466 1.00 58.56 79 ALA A O 1
ATOM 604 N N . PRO A 1 80 ? -6.151 -4.986 16.483 1.00 60.03 80 PRO A N 1
ATOM 605 C CA . PRO A 1 80 ? -6.289 -5.874 15.326 1.00 60.03 80 PRO A CA 1
ATOM 606 C C . PRO A 1 80 ? -6.810 -5.105 14.104 1.00 60.03 80 PRO A C 1
ATOM 608 O O . PRO A 1 80 ? -7.848 -4.447 14.177 1.00 60.03 80 PRO A O 1
ATOM 611 N N . GLY A 1 81 ? -6.068 -5.170 12.999 1.00 61.81 81 GLY A N 1
ATOM 612 C CA . GLY A 1 81 ? -6.417 -4.515 11.740 1.00 61.81 81 GLY A CA 1
ATOM 613 C C . GLY A 1 81 ? -6.935 -5.505 10.701 1.00 61.81 81 GLY A C 1
ATOM 614 O O . GLY A 1 81 ? -6.560 -6.677 10.723 1.00 61.81 81 GLY A O 1
ATOM 615 N N . LEU A 1 82 ? -7.768 -5.029 9.774 1.00 69.19 82 LEU A N 1
ATOM 616 C CA . LEU A 1 82 ? -8.248 -5.807 8.628 1.00 69.19 82 LEU A CA 1
ATOM 617 C C . LEU A 1 82 ? -7.744 -5.183 7.320 1.00 69.19 82 LEU A C 1
ATOM 619 O O . LEU A 1 82 ? -7.909 -3.979 7.099 1.00 69.19 82 LEU A O 1
ATOM 623 N N . LEU A 1 83 ? -7.168 -6.017 6.450 1.00 70.94 83 LEU A N 1
ATOM 624 C CA . LEU A 1 83 ? -6.840 -5.669 5.067 1.00 70.94 83 LEU A CA 1
ATOM 625 C C . LEU A 1 83 ? -7.823 -6.367 4.125 1.00 70.94 83 LEU A C 1
ATOM 627 O O . LEU A 1 83 ? -7.972 -7.586 4.187 1.00 70.94 83 LEU A O 1
ATOM 631 N N . ASN A 1 84 ? -8.436 -5.602 3.224 1.00 73.06 84 ASN A N 1
ATOM 632 C CA . ASN A 1 84 ? -9.160 -6.138 2.078 1.00 73.06 84 ASN A CA 1
ATOM 633 C C . ASN A 1 84 ? -8.453 -5.702 0.790 1.00 73.06 84 ASN A C 1
ATOM 635 O O . ASN A 1 84 ? -8.348 -4.502 0.528 1.00 73.06 84 ASN A O 1
ATOM 639 N N . ILE A 1 85 ? -7.956 -6.671 0.019 1.00 72.75 85 ILE A N 1
ATOM 640 C CA . ILE A 1 85 ? -7.404 -6.438 -1.316 1.00 72.75 85 ILE A CA 1
ATOM 641 C C . ILE A 1 85 ? -8.501 -6.788 -2.311 1.00 72.75 85 ILE A C 1
ATOM 643 O O . ILE A 1 85 ? -8.917 -7.942 -2.394 1.00 72.75 85 ILE A O 1
ATOM 647 N N . MET A 1 86 ? -8.948 -5.794 -3.070 1.00 70.19 86 MET A N 1
ATOM 648 C CA . MET A 1 86 ? -9.849 -6.002 -4.197 1.00 70.19 86 MET A CA 1
ATOM 649 C C . MET A 1 86 ? -9.028 -6.588 -5.354 1.00 70.19 86 MET A C 1
ATOM 651 O O . MET A 1 86 ? -8.453 -5.838 -6.139 1.00 70.19 86 MET A O 1
ATOM 655 N N . SER A 1 87 ? -8.900 -7.916 -5.397 1.00 57.03 87 SER A N 1
ATOM 656 C CA . SER A 1 87 ? -8.262 -8.679 -6.482 1.00 57.03 87 SER A CA 1
ATOM 657 C C . SER A 1 87 ? -9.269 -9.551 -7.211 1.00 57.03 87 SER A C 1
ATOM 659 O O . SER A 1 87 ? -10.251 -9.986 -6.573 1.00 57.03 87 SER A O 1
#

Radius of gyration: 15.87 Å; Cα contacts (8 Å, |Δi|>4): 99; chains: 1; bounding box: 36×32×44 Å

Foldseek 3Di:
DDPPPPPPPPDDDPPDDDDDDDALCVLPPDQDPPQAEEEAQQKHFDWDQDPVVRDIDTDIDGDDPVSQVSVQVSNPPPHHHDYDHND

InterPro domains:
  IPR001650 Helicase, C-terminal domain-like [PF00271] (14-78)
  IPR027417 P-loop containing nucleoside triphosphate hydrolase [G3DSA:3.40.50.300] (5-8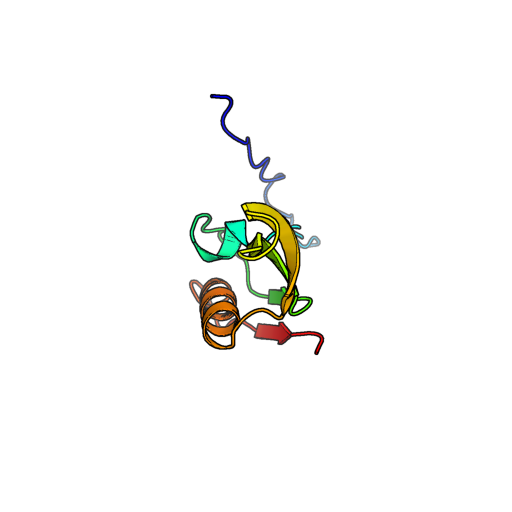6)
  IPR027417 P-loop containing nucleoside triphosphate hydrolase [SSF52540] (15-82)

Mean predicted aligned error: 9.46 Å

Nearest PDB structures (foldseek):
  6zww-assembly4_G  TM=9.094E-01  e=1.456E-05  Escherichia coli
  5n8u-assembly1_A  TM=9.566E-01  e=5.761E-05  Drosophila melanogaster
  5n9e-assembly2_B  TM=9.432E-01  e=6.171E-05  Drosophila melanogaster
  5n9d-assembly2_B  TM=9.442E-01  e=8.125E-05  Drosophila melanogaster
  6qic-assembly1_A  TM=9.371E-01  e=2.128E-04  Thermochaetoides thermophila DSM 1495

Organism: NCBI:txid637853